Protein AF-A0A424Y253-F1 (afdb_monomer_lite)

Radius of gyration: 22.78 Å; chains: 1; bounding box: 40×15×65 Å

Sequence (67 aa):
MAKRTISVFMVISLLMLLVTTISAFSSDEIRFQDEALERFIRREIGKPEGPIMPEDVEDLRTVDTTT

Structure (mmCIF, N/CA/C/O backbone):
data_AF-A0A424Y253-F1
#
_entry.id   AF-A0A424Y253-F1
#
loop_
_atom_site.group_PDB
_atom_site.id
_atom_site.type_symbol
_atom_site.label_atom_id
_atom_site.label_alt_id
_atom_site.label_comp_id
_atom_site.label_asym_id
_atom_site.label_entity_id
_atom_site.label_seq_id
_atom_site.pdbx_PDB_ins_code
_atom_site.Cartn_x
_atom_site.Cartn_y
_atom_site.Cartn_z
_atom_site.occupancy
_atom_site.B_iso_or_equiv
_atom_site.auth_seq_id
_atom_site.auth_comp_id
_atom_site.auth_asym_id
_atom_site.auth_atom_id
_atom_site.pdbx_PDB_model_num
ATOM 1 N N . MET A 1 1 ? 27.902 -11.345 -48.372 1.00 60.41 1 MET A N 1
ATOM 2 C CA . MET A 1 1 ? 27.942 -11.692 -46.932 1.00 60.41 1 MET A CA 1
AT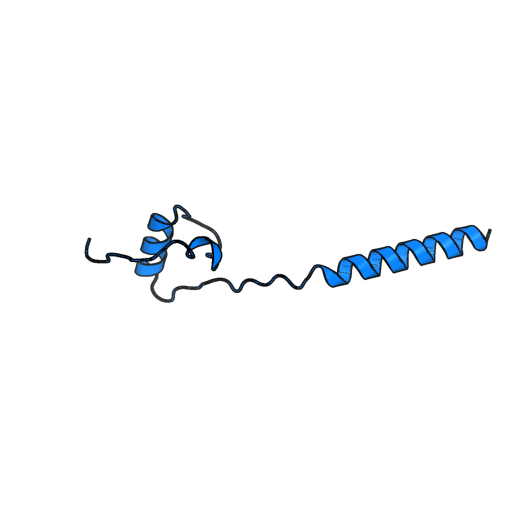OM 3 C C . MET A 1 1 ? 27.615 -10.497 -46.027 1.00 60.41 1 MET A C 1
ATOM 5 O O . MET A 1 1 ? 26.794 -10.668 -45.139 1.00 60.41 1 MET A O 1
ATOM 9 N N . ALA A 1 2 ? 28.112 -9.282 -46.314 1.00 67.94 2 ALA A N 1
ATOM 10 C CA . ALA A 1 2 ? 27.846 -8.062 -45.526 1.00 67.94 2 ALA A CA 1
ATOM 11 C C . ALA A 1 2 ? 26.358 -7.660 -45.365 1.00 67.94 2 ALA A C 1
ATOM 13 O O . ALA A 1 2 ? 25.960 -7.130 -44.337 1.00 67.94 2 ALA A O 1
ATOM 14 N N . LYS A 1 3 ? 25.496 -7.943 -46.351 1.00 61.59 3 LYS A N 1
ATOM 15 C CA . LYS A 1 3 ? 24.062 -7.585 -46.287 1.00 61.59 3 LYS A CA 1
ATOM 16 C C . LYS A 1 3 ? 23.291 -8.341 -45.189 1.00 61.59 3 LYS A C 1
ATOM 18 O O . LYS A 1 3 ? 22.403 -7.769 -44.569 1.00 61.59 3 LYS A O 1
ATOM 23 N N . ARG A 1 4 ? 23.650 -9.608 -44.921 1.00 75.75 4 ARG A N 1
ATOM 24 C CA . ARG A 1 4 ? 23.034 -10.414 -43.846 1.00 75.75 4 ARG A CA 1
ATOM 25 C C . ARG A 1 4 ? 23.526 -9.965 -42.473 1.00 75.75 4 ARG A C 1
ATOM 27 O O . ARG A 1 4 ? 22.727 -9.892 -41.553 1.00 75.75 4 ARG A O 1
ATOM 34 N N . THR A 1 5 ? 24.805 -9.607 -42.347 1.00 79.56 5 THR A N 1
ATOM 35 C CA . THR A 1 5 ? 25.356 -9.112 -41.078 1.00 79.56 5 THR A CA 1
ATOM 36 C C . THR A 1 5 ? 24.790 -7.737 -40.719 1.00 79.56 5 THR A C 1
ATOM 38 O O . THR A 1 5 ? 24.368 -7.549 -39.586 1.00 79.56 5 THR A O 1
ATOM 41 N N . ILE A 1 6 ? 24.667 -6.813 -41.681 1.00 83.06 6 ILE A N 1
ATOM 42 C CA . ILE A 1 6 ? 24.055 -5.486 -41.463 1.00 83.06 6 ILE A CA 1
ATOM 43 C C . ILE A 1 6 ? 22.590 -5.609 -41.021 1.00 83.06 6 ILE A C 1
ATOM 45 O O . ILE A 1 6 ? 22.174 -4.947 -40.074 1.00 83.06 6 ILE A O 1
ATOM 49 N N . SER A 1 7 ? 21.817 -6.491 -41.661 1.00 84.38 7 SER A N 1
ATOM 50 C CA . SER A 1 7 ? 20.418 -6.729 -41.288 1.00 84.38 7 SER A CA 1
ATOM 51 C C . SER A 1 7 ? 20.285 -7.291 -39.869 1.00 84.38 7 SER A C 1
ATOM 53 O O . 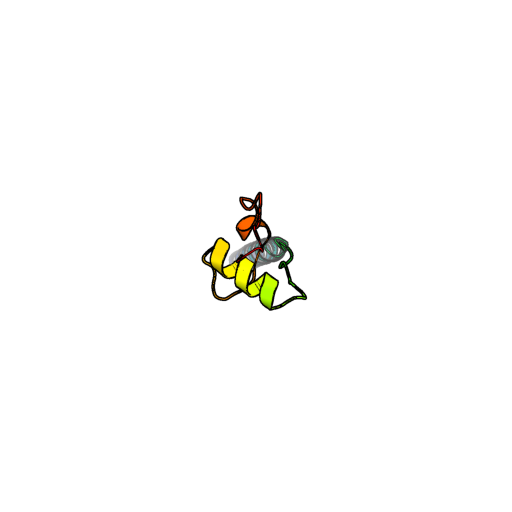SER A 1 7 ? 19.422 -6.844 -39.121 1.00 84.38 7 SER A O 1
ATOM 55 N N . VAL A 1 8 ? 21.172 -8.203 -39.461 1.00 87.19 8 VAL A N 1
ATOM 56 C CA . VAL A 1 8 ? 21.178 -8.757 -38.098 1.00 87.19 8 VAL A CA 1
ATOM 57 C C . VAL A 1 8 ? 21.519 -7.685 -37.060 1.00 87.19 8 VAL A C 1
ATOM 59 O O . VAL A 1 8 ? 20.821 -7.574 -36.056 1.00 87.19 8 VAL A O 1
ATOM 62 N N . PHE A 1 9 ? 22.524 -6.843 -37.317 1.00 89.56 9 PHE A N 1
ATOM 63 C CA . PHE A 1 9 ? 22.858 -5.725 -36.427 1.00 89.56 9 PHE A CA 1
ATOM 64 C C . PHE A 1 9 ? 21.708 -4.719 -36.287 1.00 89.56 9 PHE A C 1
ATOM 66 O O . PHE A 1 9 ? 21.442 -4.250 -35.184 1.00 89.56 9 PHE A O 1
ATOM 73 N N . MET A 1 10 ? 20.990 -4.427 -37.375 1.00 86.25 10 MET A N 1
ATOM 74 C CA . MET A 1 10 ? 19.842 -3.516 -37.351 1.00 86.25 10 MET A CA 1
ATOM 75 C C . MET A 1 10 ? 18.689 -4.067 -36.500 1.00 86.25 10 MET A C 1
ATOM 77 O O . MET A 1 10 ? 18.096 -3.332 -35.714 1.00 86.25 10 MET A O 1
ATOM 81 N N . VAL A 1 11 ? 18.408 -5.369 -36.602 1.00 90.00 11 VAL A N 1
ATOM 82 C CA . VAL A 1 11 ? 17.366 -6.027 -35.799 1.00 90.00 11 VAL A CA 1
ATOM 83 C C . VAL A 1 11 ? 17.761 -6.089 -34.322 1.00 90.00 11 VAL A C 1
ATOM 85 O O . VAL A 1 11 ? 16.931 -5.816 -33.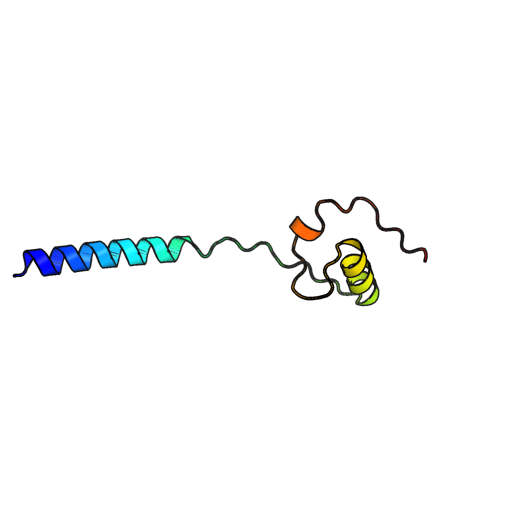463 1.00 90.00 11 VAL A O 1
ATOM 88 N N . ILE A 1 12 ? 19.028 -6.377 -34.010 1.00 89.44 12 ILE A N 1
ATOM 89 C CA . ILE A 1 12 ? 19.525 -6.397 -32.624 1.00 89.44 12 ILE A CA 1
ATOM 90 C C . ILE A 1 12 ? 19.499 -4.992 -32.014 1.00 89.44 12 ILE A C 1
ATOM 92 O O . ILE A 1 12 ? 19.101 -4.832 -30.863 1.00 89.44 12 ILE A O 1
ATOM 96 N N . SER A 1 13 ? 19.863 -3.965 -32.783 1.00 87.19 13 SER A N 1
ATOM 97 C CA . SER A 1 13 ? 19.785 -2.574 -32.331 1.00 87.19 13 SER A CA 1
ATOM 98 C C . SER A 1 13 ? 18.341 -2.138 -32.066 1.00 87.19 13 SER A C 1
ATOM 100 O O . SER A 1 13 ? 18.098 -1.418 -31.101 1.00 87.19 13 SER A O 1
ATOM 102 N N . LEU A 1 14 ? 17.387 -2.590 -32.886 1.00 84.94 14 LEU A N 1
ATOM 103 C CA . LEU A 1 14 ? 15.959 -2.337 -32.684 1.00 84.94 14 LEU A CA 1
ATOM 104 C C . LEU A 1 14 ? 15.413 -3.087 -31.457 1.00 84.94 14 LEU A C 1
ATOM 106 O O . LEU A 1 14 ? 14.633 -2.529 -30.691 1.00 84.94 14 LEU A O 1
ATOM 110 N N . LEU A 1 15 ? 15.856 -4.328 -31.238 1.00 83.06 15 LEU A N 1
ATOM 111 C CA . LEU A 1 15 ? 15.496 -5.122 -30.063 1.00 83.06 15 LEU A CA 1
ATOM 112 C C . LEU A 1 15 ? 16.028 -4.481 -28.772 1.00 83.06 15 LEU A C 1
ATOM 114 O O . LEU A 1 15 ? 15.297 -4.373 -27.795 1.00 83.06 15 LEU A O 1
ATOM 118 N N . MET A 1 16 ? 17.279 -4.012 -28.774 1.00 79.88 16 MET A N 1
ATOM 119 C CA . MET A 1 16 ? 17.887 -3.326 -27.627 1.00 79.88 16 MET A CA 1
ATOM 120 C C . MET A 1 16 ? 17.182 -2.002 -27.298 1.00 79.88 16 MET A C 1
ATOM 122 O O . MET A 1 16 ? 17.050 -1.669 -26.125 1.00 79.88 16 MET A O 1
ATOM 126 N N . LEU A 1 17 ? 16.679 -1.282 -28.309 1.00 80.19 17 LEU A N 1
ATOM 127 C CA . LEU A 1 17 ? 15.874 -0.070 -28.114 1.00 80.19 17 LEU A CA 1
ATOM 128 C C . LEU A 1 17 ? 14.516 -0.368 -27.452 1.00 80.19 17 LEU A C 1
ATOM 130 O O . LEU A 1 17 ? 14.049 0.417 -26.638 1.00 80.19 17 LEU A O 1
ATOM 134 N N . LEU A 1 18 ? 13.885 -1.502 -27.773 1.00 74.12 18 LEU A N 1
ATOM 135 C CA . LEU A 1 18 ? 12.611 -1.909 -27.160 1.00 74.12 18 LEU A CA 1
ATOM 136 C C . LEU A 1 18 ? 12.752 -2.288 -25.677 1.00 74.12 18 LEU A C 1
ATOM 138 O O . LEU A 1 18 ? 11.807 -2.126 -24.910 1.00 74.12 18 LEU A O 1
ATOM 142 N N . VAL A 1 19 ? 13.922 -2.778 -25.256 1.00 73.44 19 VAL A N 1
ATOM 143 C CA . VAL A 1 19 ? 14.170 -3.189 -23.863 1.00 73.44 19 VAL A CA 1
ATOM 144 C C . VAL A 1 19 ? 14.326 -1.983 -22.927 1.00 73.44 19 VAL A C 1
ATOM 146 O O . VAL A 1 19 ? 13.955 -2.070 -21.759 1.00 73.44 19 VAL A O 1
ATOM 149 N N . THR A 1 20 ? 14.818 -0.836 -23.410 1.00 65.69 20 THR A N 1
ATOM 150 C CA . THR A 1 20 ? 15.060 0.346 -22.560 1.00 65.69 20 THR A CA 1
ATOM 151 C C . THR A 1 20 ? 13.792 1.107 -22.175 1.00 65.69 20 THR A C 1
ATOM 153 O O . THR A 1 20 ? 13.800 1.822 -21.176 1.00 65.69 20 THR A O 1
ATOM 156 N N . THR A 1 21 ? 12.693 0.951 -22.916 1.00 59.59 21 THR A N 1
ATOM 157 C CA . THR A 1 21 ? 11.431 1.663 -22.644 1.00 59.59 21 THR A CA 1
ATOM 158 C C . THR A 1 21 ? 10.534 0.979 -21.609 1.00 59.59 21 THR A C 1
ATOM 160 O O . THR A 1 21 ? 9.502 1.534 -21.250 1.00 59.59 21 THR A O 1
ATOM 163 N N . ILE A 1 22 ? 10.888 -0.217 -21.126 1.00 60.72 22 ILE A N 1
ATOM 164 C CA . ILE A 1 22 ? 10.025 -1.018 -20.233 1.00 60.72 22 ILE A CA 1
ATOM 165 C C . ILE A 1 22 ? 10.215 -0.649 -18.744 1.00 60.72 22 ILE A C 1
ATOM 167 O O . ILE A 1 22 ? 9.381 -0.983 -17.909 1.00 60.72 22 ILE A O 1
ATOM 171 N N . SER A 1 23 ? 11.260 0.099 -18.387 1.00 59.03 23 SER A N 1
ATOM 172 C CA . SER A 1 23 ? 11.686 0.269 -16.986 1.00 59.03 23 SER A CA 1
ATOM 173 C C . SER A 1 23 ? 10.993 1.392 -16.189 1.00 59.03 23 SER A C 1
ATOM 175 O O . SER A 1 23 ? 11.544 1.821 -15.180 1.00 59.03 23 SER A O 1
ATOM 177 N N . ALA A 1 24 ? 9.828 1.899 -16.614 1.00 56.53 24 ALA A N 1
ATOM 178 C CA . ALA A 1 24 ? 9.215 3.110 -16.036 1.00 56.53 24 ALA A CA 1
ATOM 179 C C . ALA A 1 24 ? 7.829 2.917 -15.378 1.00 56.53 24 ALA A C 1
ATOM 181 O O . ALA A 1 24 ? 7.086 3.883 -15.232 1.00 56.53 24 ALA A O 1
ATOM 182 N N . PHE A 1 25 ? 7.475 1.701 -14.956 1.00 56.03 25 PHE A N 1
ATOM 183 C CA . PHE A 1 25 ? 6.341 1.474 -14.048 1.00 56.03 25 PHE A CA 1
ATOM 184 C C . PHE A 1 25 ? 6.865 1.321 -12.618 1.00 56.03 25 PHE A C 1
ATOM 186 O O . PHE A 1 25 ? 7.089 0.210 -12.149 1.00 56.03 25 PHE A O 1
ATOM 193 N N . SER A 1 26 ? 7.115 2.437 -11.935 1.00 59.31 26 SER A N 1
ATOM 194 C CA . SER A 1 26 ? 7.371 2.435 -10.493 1.00 59.31 26 SER A CA 1
ATOM 195 C C . SER A 1 26 ? 6.143 2.990 -9.779 1.00 59.31 26 SER A C 1
ATOM 197 O O . SER A 1 26 ? 6.061 4.188 -9.511 1.00 59.31 26 SER A O 1
ATOM 199 N N . SER A 1 27 ? 5.166 2.124 -9.510 1.00 66.31 27 SER A N 1
ATOM 200 C CA . SER A 1 27 ? 4.249 2.374 -8.398 1.00 66.31 27 SER A CA 1
ATOM 201 C C . SER A 1 27 ? 5.097 2.334 -7.127 1.00 66.31 27 SER A C 1
ATOM 203 O O . SER A 1 27 ? 5.753 1.325 -6.862 1.00 66.31 27 SER A O 1
ATOM 205 N N . ASP A 1 28 ? 5.166 3.447 -6.399 1.00 84.69 28 ASP A N 1
ATOM 206 C CA . ASP A 1 28 ? 5.942 3.509 -5.163 1.00 84.69 28 ASP A CA 1
ATOM 207 C C . ASP A 1 28 ? 5.297 2.610 -4.105 1.00 84.69 28 ASP A C 1
ATOM 209 O O . ASP A 1 28 ? 4.102 2.708 -3.819 1.00 84.69 28 ASP A O 1
ATOM 213 N N . GLU A 1 29 ? 6.109 1.733 -3.518 1.00 92.25 29 GLU A N 1
ATOM 214 C CA . GLU A 1 29 ? 5.704 0.883 -2.404 1.00 92.25 29 GLU A CA 1
ATOM 215 C C . GLU A 1 29 ? 5.223 1.733 -1.223 1.00 92.25 29 GLU A C 1
ATOM 217 O O . GLU A 1 29 ? 5.918 2.636 -0.747 1.00 92.25 29 GLU A O 1
ATOM 222 N N . ILE A 1 30 ? 4.053 1.389 -0.692 1.00 91.88 30 ILE A N 1
ATOM 223 C CA . ILE A 1 30 ? 3.533 1.967 0.539 1.00 91.88 30 ILE A CA 1
ATOM 224 C C . ILE A 1 30 ? 4.234 1.296 1.717 1.00 91.88 30 ILE A C 1
ATOM 226 O O . ILE A 1 30 ? 4.109 0.092 1.944 1.00 91.88 30 ILE A O 1
ATOM 230 N N . ARG A 1 31 ? 4.948 2.102 2.507 1.00 93.25 31 ARG A N 1
ATOM 231 C CA . ARG A 1 31 ? 5.629 1.659 3.729 1.00 93.25 31 ARG A CA 1
ATOM 232 C C . ARG A 1 31 ? 4.961 2.291 4.939 1.00 93.25 31 ARG A C 1
ATOM 234 O O . ARG A 1 31 ? 4.818 3.512 5.012 1.00 93.25 31 ARG A O 1
ATOM 241 N N . PHE A 1 32 ? 4.590 1.462 5.904 1.00 91.81 32 PHE A N 1
ATOM 242 C CA . PHE A 1 32 ? 3.988 1.906 7.153 1.00 91.81 32 PHE A CA 1
ATOM 243 C C . PHE A 1 32 ? 5.073 1.972 8.229 1.00 91.81 32 PHE A C 1
ATOM 245 O O . PHE A 1 32 ? 5.852 1.041 8.393 1.00 91.81 32 PHE A O 1
ATOM 252 N N . GLN A 1 33 ? 5.157 3.089 8.955 1.00 94.19 33 GLN A N 1
ATOM 253 C CA . GLN A 1 33 ? 6.113 3.211 10.066 1.00 94.19 33 GLN A CA 1
ATOM 254 C C . GLN A 1 33 ? 5.660 2.429 11.304 1.00 94.19 33 GLN A C 1
ATOM 256 O O . GLN A 1 33 ? 6.488 1.976 12.089 1.00 94.19 33 GLN A O 1
ATOM 261 N N . ASP A 1 34 ? 4.346 2.294 11.485 1.00 94.44 34 ASP A N 1
ATOM 262 C CA . ASP A 1 34 ? 3.746 1.543 12.579 1.00 94.44 34 ASP A CA 1
ATOM 263 C C . ASP A 1 34 ? 3.506 0.095 12.136 1.00 94.44 34 ASP A C 1
ATOM 265 O O . ASP A 1 34 ? 2.658 -0.184 11.284 1.00 94.44 34 ASP A O 1
ATOM 269 N N . GLU A 1 35 ? 4.245 -0.839 12.735 1.00 93.62 35 GLU A N 1
ATOM 270 C CA . GLU A 1 35 ? 4.106 -2.264 12.439 1.00 93.62 35 GLU A CA 1
ATOM 271 C C . GLU A 1 35 ? 2.722 -2.824 12.795 1.00 93.62 35 GLU A C 1
ATOM 273 O O . GLU A 1 35 ? 2.258 -3.783 12.175 1.00 93.62 35 GLU A O 1
ATOM 278 N N . ALA A 1 36 ? 2.059 -2.289 13.825 1.00 92.81 36 ALA A N 1
ATOM 279 C CA . ALA A 1 36 ? 0.720 -2.728 14.198 1.00 92.81 36 ALA A CA 1
ATOM 280 C C . ALA A 1 36 ? -0.295 -2.313 13.131 1.00 92.81 36 ALA A C 1
ATOM 282 O O . ALA A 1 36 ? -1.132 -3.138 12.752 1.00 92.81 36 ALA A O 1
ATOM 283 N N . LEU A 1 37 ? -0.161 -1.094 12.598 1.00 92.31 37 LEU A N 1
ATOM 284 C CA . LEU A 1 37 ? -0.954 -0.626 11.464 1.00 92.31 37 LEU A CA 1
ATOM 285 C C . LEU A 1 37 ? -0.671 -1.461 10.215 1.00 92.31 37 LEU A C 1
ATOM 287 O O . LEU A 1 37 ? -1.614 -1.927 9.583 1.00 92.31 37 LEU A O 1
ATOM 291 N N . GLU A 1 38 ? 0.597 -1.725 9.889 1.00 94.31 38 GLU A N 1
ATOM 292 C CA . GLU A 1 38 ? 0.942 -2.565 8.737 1.00 94.31 38 GLU A CA 1
ATOM 293 C C . GLU A 1 38 ? 0.288 -3.944 8.845 1.00 94.31 38 GLU A C 1
ATOM 295 O O . GLU A 1 38 ? -0.388 -4.395 7.924 1.00 94.31 38 GLU A O 1
ATOM 300 N N . AR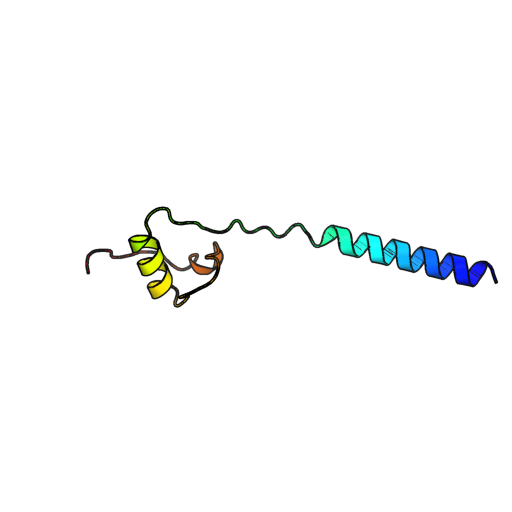G A 1 39 ? 0.426 -4.604 10.002 1.00 93.75 39 ARG A N 1
ATOM 301 C CA . ARG A 1 39 ? -0.200 -5.909 10.243 1.00 93.75 39 ARG A CA 1
ATOM 302 C C . ARG A 1 39 ? -1.720 -5.845 10.145 1.00 93.75 39 ARG A C 1
ATOM 304 O O . ARG A 1 39 ? -2.320 -6.821 9.703 1.00 93.75 39 ARG A O 1
ATOM 311 N N . PHE A 1 40 ? -2.343 -4.753 10.586 1.00 91.94 40 PHE A N 1
ATOM 312 C CA . PHE A 1 40 ? -3.782 -4.557 10.439 1.00 91.94 40 PHE A CA 1
ATOM 313 C C . PHE A 1 40 ? -4.166 -4.472 8.962 1.00 91.94 40 PHE A C 1
ATOM 315 O O . PHE A 1 40 ? -4.966 -5.281 8.500 1.00 91.94 40 PHE A O 1
ATOM 322 N N . ILE A 1 41 ? -3.543 -3.559 8.215 1.00 93.25 41 ILE A N 1
ATOM 323 C CA . ILE A 1 41 ? -3.825 -3.350 6.793 1.00 93.25 41 ILE A CA 1
ATOM 324 C C . ILE A 1 41 ? -3.594 -4.638 6.007 1.00 93.25 41 ILE A C 1
ATOM 326 O O . ILE A 1 41 ? -4.464 -5.035 5.245 1.00 93.25 41 ILE A O 1
ATOM 330 N N . ARG A 1 42 ? -2.490 -5.354 6.257 1.00 94.81 42 ARG A N 1
ATOM 331 C CA . ARG A 1 42 ? -2.190 -6.651 5.628 1.00 94.81 42 ARG A CA 1
ATOM 332 C C . ARG A 1 42 ? -3.282 -7.692 5.833 1.00 94.81 42 ARG A C 1
ATOM 334 O O . ARG A 1 42 ? -3.546 -8.471 4.920 1.00 94.81 42 ARG A O 1
ATOM 341 N N . ARG A 1 43 ? -3.899 -7.732 7.018 1.00 93.00 43 ARG A N 1
ATOM 342 C CA . ARG A 1 43 ? -5.041 -8.620 7.275 1.00 93.00 43 ARG A CA 1
ATOM 343 C C . ARG A 1 43 ? -6.266 -8.181 6.485 1.00 93.00 43 ARG A C 1
ATOM 345 O O . ARG A 1 43 ? -6.906 -9.038 5.888 1.00 93.00 43 ARG A O 1
ATOM 352 N N . GLU A 1 44 ? -6.539 -6.881 6.450 1.00 92.31 44 GLU A N 1
ATOM 353 C CA . GLU A 1 44 ? -7.703 -6.318 5.760 1.00 92.31 44 GLU A CA 1
ATOM 354 C C . GLU A 1 44 ? -7.647 -6.550 4.242 1.00 92.31 44 GLU A C 1
ATOM 356 O O . GLU A 1 44 ? -8.633 -6.960 3.640 1.00 92.31 44 GLU A O 1
ATOM 361 N N . ILE A 1 45 ? -6.470 -6.384 3.630 1.00 93.62 45 ILE A N 1
ATOM 362 C CA . ILE A 1 45 ? -6.255 -6.624 2.190 1.00 93.62 45 ILE A CA 1
ATOM 363 C C . ILE A 1 45 ? -5.938 -8.093 1.857 1.00 93.62 45 ILE A C 1
ATOM 365 O O . ILE A 1 45 ? -5.709 -8.431 0.699 1.00 93.62 45 ILE A O 1
ATOM 369 N N . GLY A 1 46 ? -5.858 -8.979 2.857 1.00 94.56 46 GLY A N 1
ATOM 370 C CA . GLY A 1 46 ? -5.538 -10.397 2.655 1.00 94.56 46 GLY A CA 1
ATOM 371 C C . GLY A 1 46 ? -4.120 -10.680 2.130 1.00 94.56 46 GLY A C 1
ATOM 372 O O . GLY A 1 46 ? -3.899 -11.710 1.492 1.00 94.56 46 GLY A O 1
ATOM 373 N N . LYS A 1 47 ? -3.149 -9.795 2.397 1.00 94.75 47 LYS A N 1
ATOM 374 C CA . LYS A 1 47 ? -1.772 -9.859 1.870 1.00 94.75 47 LYS A CA 1
ATOM 375 C C . LYS A 1 47 ? -0.734 -9.937 3.002 1.00 94.75 47 LYS A C 1
ATOM 377 O O . LYS A 1 47 ? -0.189 -8.913 3.426 1.00 94.75 47 LYS A O 1
ATOM 382 N N . PRO A 1 48 ? -0.431 -11.146 3.514 1.00 93.38 48 PRO A N 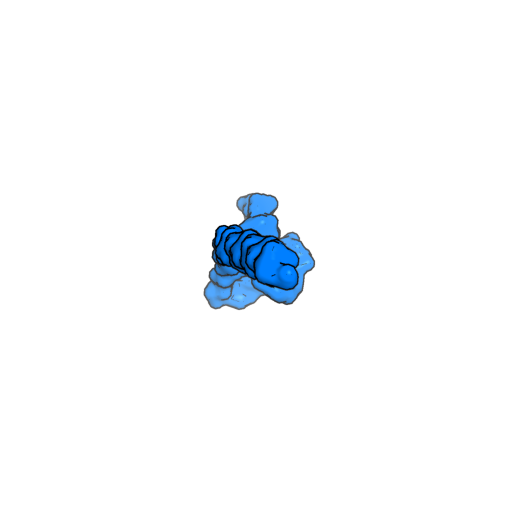1
ATOM 383 C CA . PRO A 1 48 ? 0.413 -11.315 4.699 1.00 93.38 48 PRO A CA 1
ATOM 384 C C . PRO A 1 48 ? 1.887 -10.960 4.465 1.00 93.38 48 PRO A C 1
ATOM 386 O O . PRO A 1 48 ? 2.568 -10.571 5.408 1.00 93.38 48 PRO A O 1
ATOM 389 N N . GLU A 1 49 ? 2.375 -11.066 3.228 1.00 92.75 49 GLU A N 1
ATOM 390 C CA . GLU A 1 49 ? 3.780 -10.856 2.873 1.00 92.75 49 GLU A CA 1
ATOM 391 C C . GLU A 1 49 ? 3.922 -10.072 1.562 1.00 92.75 49 GLU A C 1
ATOM 393 O O . GLU A 1 49 ? 2.974 -9.933 0.787 1.00 92.75 49 GLU A O 1
ATOM 398 N N . GLY A 1 50 ? 5.132 -9.573 1.307 1.00 92.38 50 GLY A N 1
ATOM 399 C CA . GLY A 1 50 ? 5.461 -8.804 0.109 1.00 92.38 50 GLY A CA 1
ATOM 400 C C . GLY A 1 50 ? 5.108 -7.317 0.218 1.00 92.38 50 GLY A C 1
ATOM 401 O O . GLY A 1 50 ? 4.570 -6.869 1.236 1.00 92.38 50 GLY A O 1
ATOM 402 N N . PRO A 1 51 ? 5.440 -6.532 -0.814 1.00 93.38 51 PRO A N 1
ATOM 403 C CA . PRO A 1 51 ? 5.263 -5.092 -0.777 1.00 93.38 51 PRO A CA 1
ATOM 404 C C . PRO A 1 51 ? 3.779 -4.728 -0.909 1.00 93.38 51 PRO A C 1
ATOM 406 O O . PRO A 1 51 ? 3.029 -5.389 -1.636 1.00 93.38 51 PRO A O 1
ATOM 409 N N . ILE A 1 52 ? 3.356 -3.693 -0.184 1.00 93.88 52 ILE A N 1
ATOM 410 C CA . ILE A 1 52 ? 2.006 -3.135 -0.296 1.00 93.88 52 ILE A CA 1
ATOM 411 C C . ILE A 1 52 ? 2.072 -2.029 -1.342 1.00 93.88 52 ILE A C 1
ATOM 413 O O . ILE A 1 52 ? 2.842 -1.081 -1.206 1.00 93.88 52 ILE A O 1
ATOM 417 N N . MET A 1 53 ? 1.301 -2.174 -2.404 1.00 94.06 53 MET A N 1
ATOM 418 C CA . MET A 1 53 ? 1.204 -1.225 -3.500 1.00 94.06 53 MET A CA 1
ATOM 419 C C . MET A 1 53 ? -0.062 -0.368 -3.356 1.00 94.06 53 MET A C 1
ATOM 421 O O . MET A 1 53 ? -1.010 -0.793 -2.689 1.00 94.06 53 MET A O 1
ATOM 425 N N . PRO A 1 54 ? -0.123 0.817 -3.987 1.00 91.94 54 PRO A N 1
ATOM 426 C CA . PRO A 1 54 ? -1.326 1.650 -3.999 1.00 91.94 54 PRO A CA 1
ATOM 427 C C . PRO A 1 54 ? -2.590 0.916 -4.457 1.00 91.94 54 PRO A C 1
ATOM 429 O O . PRO A 1 54 ? -3.643 1.086 -3.849 1.00 91.94 54 PRO A O 1
ATOM 432 N N . GLU A 1 55 ? -2.477 0.046 -5.458 1.00 91.81 55 GLU A N 1
ATOM 433 C CA . GLU A 1 55 ? -3.585 -0.776 -5.949 1.00 91.81 55 GLU A CA 1
ATOM 434 C C . GLU A 1 55 ? -4.118 -1.783 -4.917 1.00 91.81 55 GLU A C 1
ATOM 436 O O . GLU A 1 55 ? -5.295 -2.128 -4.959 1.00 91.81 55 GLU A O 1
ATOM 441 N N . ASP A 1 56 ? -3.297 -2.236 -3.960 1.00 92.44 56 ASP A N 1
ATOM 442 C CA . ASP A 1 56 ? -3.757 -3.177 -2.930 1.00 92.44 56 ASP A CA 1
ATOM 443 C C . ASP A 1 56 ? -4.712 -2.503 -1.928 1.00 92.44 56 ASP A C 1
ATOM 445 O O . ASP A 1 56 ? -5.482 -3.177 -1.246 1.00 92.44 56 ASP A O 1
ATOM 449 N N . VAL A 1 57 ? -4.630 -1.174 -1.796 1.00 91.69 57 VAL A N 1
ATOM 450 C CA . VAL A 1 57 ? -5.369 -0.386 -0.797 1.00 91.69 57 VAL A CA 1
ATOM 451 C C . VAL A 1 57 ? -6.399 0.553 -1.423 1.00 91.69 57 VAL A C 1
ATOM 453 O O . VAL A 1 57 ? -7.069 1.283 -0.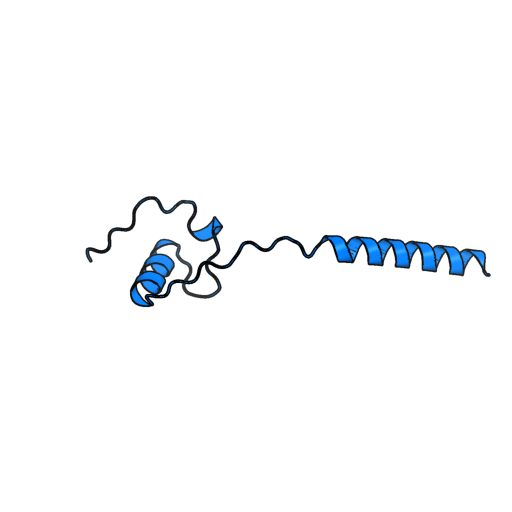697 1.00 91.69 57 VAL A O 1
ATOM 456 N N . GLU A 1 58 ? -6.551 0.538 -2.748 1.00 90.50 58 GLU A N 1
ATOM 457 C CA . GLU A 1 58 ? -7.435 1.451 -3.486 1.00 90.50 58 GLU A CA 1
ATOM 458 C C . GLU A 1 58 ? -8.908 1.319 -3.055 1.00 90.50 58 GLU A C 1
ATOM 460 O O . GLU A 1 58 ? -9.641 2.309 -2.990 1.00 90.50 58 GLU A O 1
ATOM 465 N N . ASP A 1 59 ? -9.320 0.110 -2.667 1.00 87.75 59 ASP A N 1
ATOM 466 C CA . ASP A 1 59 ? -10.677 -0.187 -2.203 1.00 87.75 59 ASP A CA 1
ATOM 467 C C . ASP A 1 59 ? -10.887 0.038 -0.690 1.00 87.75 59 ASP A C 1
ATOM 469 O O . ASP A 1 59 ? -12.026 0.002 -0.206 1.00 87.75 59 ASP A O 1
ATOM 473 N N . LEU A 1 60 ? -9.826 0.313 0.080 1.00 87.19 60 LEU A N 1
ATOM 474 C CA . LEU A 1 60 ? -9.933 0.573 1.518 1.00 87.19 60 LEU A CA 1
ATOM 475 C C . LEU A 1 60 ? -10.473 1.983 1.780 1.00 87.19 60 LEU A C 1
ATOM 477 O O . LEU A 1 60 ? -9.766 2.981 1.666 1.00 87.19 60 LEU A O 1
ATOM 481 N N . ARG A 1 61 ? -11.742 2.074 2.193 1.00 83.81 61 ARG A N 1
ATOM 482 C CA . ARG A 1 61 ? -12.395 3.362 2.505 1.00 83.81 61 ARG A CA 1
ATOM 483 C C . ARG A 1 61 ? -12.349 3.745 3.977 1.00 83.81 61 ARG A C 1
ATOM 485 O O . ARG A 1 61 ? -12.285 4.927 4.302 1.00 83.81 61 ARG A O 1
ATOM 492 N N . THR A 1 62 ? -12.426 2.758 4.857 1.00 81.00 62 THR A N 1
ATOM 493 C CA . THR A 1 62 ? -12.498 2.940 6.308 1.00 81.00 62 THR A CA 1
ATOM 494 C C . THR A 1 62 ? -11.791 1.784 6.985 1.00 81.00 62 THR A C 1
ATOM 496 O O . THR A 1 62 ? -11.967 0.637 6.586 1.00 81.00 62 THR A O 1
ATOM 499 N N . VAL A 1 63 ? -11.006 2.098 8.010 1.00 73.88 63 VAL A N 1
ATOM 500 C CA . VAL A 1 63 ? -10.218 1.130 8.768 1.00 73.88 63 VAL A CA 1
ATOM 501 C C . VAL A 1 63 ? -10.560 1.346 10.240 1.00 73.88 63 VAL A C 1
ATOM 503 O O . VAL A 1 63 ? -10.140 2.341 10.833 1.00 73.88 63 VAL A O 1
ATOM 506 N N . ASP A 1 64 ? -11.370 0.459 10.817 1.00 76.12 64 ASP A N 1
ATOM 507 C CA . ASP A 1 64 ? -11.779 0.562 12.220 1.00 76.12 64 ASP A CA 1
ATOM 508 C C . ASP A 1 64 ? -10.720 -0.073 13.129 1.00 76.12 64 ASP A C 1
ATOM 510 O O . ASP A 1 64 ? -10.582 -1.289 13.222 1.00 76.12 64 ASP A O 1
ATOM 514 N N . THR A 1 65 ? -9.965 0.771 13.835 1.00 67.12 65 THR A N 1
ATOM 515 C CA . THR A 1 65 ? -8.852 0.344 14.705 1.00 67.12 65 THR A CA 1
ATOM 516 C C . THR A 1 65 ? -9.275 -0.024 16.137 1.00 67.12 65 THR A C 1
ATOM 518 O O . THR A 1 65 ? -8.433 -0.090 17.030 1.00 67.12 65 THR A O 1
ATOM 521 N N . THR A 1 66 ? -10.570 -0.199 16.408 1.00 70.44 66 THR A N 1
ATOM 522 C CA . THR A 1 66 ? -11.110 -0.302 17.781 1.00 70.44 66 THR A CA 1
ATOM 523 C C . THR A 1 66 ? -11.175 -1.725 18.351 1.00 70.44 66 THR A C 1
ATOM 525 O O . THR A 1 66 ? -11.782 -1.918 19.403 1.00 70.44 66 THR A O 1
ATOM 528 N N . THR A 1 67 ? -10.578 -2.711 17.676 1.00 56.84 67 THR A N 1
ATOM 529 C CA . THR A 1 67 ? -10.551 -4.124 18.107 1.00 56.84 67 THR A CA 1
ATOM 530 C C . THR A 1 67 ? -9.191 -4.491 18.678 1.00 56.84 67 THR A C 1
ATOM 532 O O . THR A 1 67 ? -9.165 -5.153 19.739 1.00 56.84 67 THR A O 1
#

Foldseek 3Di:
DVVVVVVVVVVVVVVVVVVVVPPPPDQDFDDDPDPVVVCQLCVVLVHRDDTHGCVSCVPPDDRDPPD

pLDDT: mean 83.0, std 12.31, range [56.03, 94.81]

Secondary structure (DSSP, 8-state):
-HHHHHHHHHHHHHHHHHHHTT----PPPB--S-HHHHHHHHHHTT--SSPBPHHHHTT--------